Protein AF-A0A0X3BHP6-F1 (afdb_monomer_lite)

Foldseek 3Di:
DVLLVVLLVLLLVLLVVLVVLLPDDDDLVSLVVLLVSLLVSLVVLLVSLVVCVVPQDPVLSVLSNVLSVLSVVLSVVCVVPVDPVSSSVSSNVSSVSSNVSSVVSCPVVVVVVVVVVVVD

Secondary structure (DSSP, 8-state):
-HHHHHHHHHHHHHHHHHHHHHTSPPSHHHHHHHHHHHHHHHHHHHHHHHHHHHHH-HHHHHHHHHHHHHHHHHHHHHHHH--HHHHHHHHHHHHHHHHHHHHHHHHHHHHHHHHHHTT-

Structure (mmCIF, N/CA/C/O backbone):
data_AF-A0A0X3BHP6-F1
#
_entry.id   AF-A0A0X3BHP6-F1
#
loop_
_atom_site.group_PDB
_atom_site.id
_atom_site.type_symbol
_atom_site.label_atom_id
_atom_site.label_alt_id
_atom_site.label_comp_id
_atom_site.label_asym_id
_atom_site.label_entity_id
_atom_site.label_seq_id
_atom_site.pdbx_PDB_ins_code
_atom_site.Cartn_x
_atom_site.Cartn_y
_atom_site.Cartn_z
_atom_site.occupancy
_atom_site.B_iso_or_equiv
_atom_site.auth_seq_id
_atom_site.auth_comp_id
_atom_site.auth_asym_id
_atom_site.auth_atom_id
_atom_site.pdbx_PDB_model_num
ATOM 1 N N . MET A 1 1 ? -13.759 -5.626 15.710 1.00 59.84 1 MET A N 1
ATOM 2 C CA . MET A 1 1 ? -12.894 -6.829 15.625 1.00 59.84 1 MET A CA 1
ATOM 3 C C . MET A 1 1 ? -12.635 -7.229 14.171 1.00 59.84 1 MET A C 1
ATOM 5 O O . MET A 1 1 ? -11.481 -7.413 13.815 1.00 59.84 1 MET A O 1
ATOM 9 N N . MET A 1 2 ? -13.668 -7.265 13.314 1.00 82.44 2 MET A N 1
ATOM 10 C CA . MET A 1 2 ? -13.520 -7.598 11.886 1.00 82.44 2 MET A CA 1
ATOM 11 C C . MET A 1 2 ? -12.761 -6.545 11.059 1.00 82.44 2 MET A C 1
ATOM 13 O O . MET A 1 2 ? -11.850 -6.928 10.337 1.00 82.44 2 MET A O 1
ATOM 17 N N . ALA A 1 3 ? -13.050 -5.245 11.217 1.00 86.81 3 ALA A N 1
ATOM 18 C CA . ALA A 1 3 ? -12.420 -4.174 10.423 1.00 86.81 3 ALA A CA 1
ATOM 19 C C . ALA A 1 3 ? -10.881 -4.155 10.522 1.00 86.81 3 ALA A C 1
ATOM 21 O O . ALA A 1 3 ? -10.192 -4.284 9.515 1.00 86.81 3 ALA A O 1
ATOM 22 N N . ARG A 1 4 ? -10.321 -4.135 11.743 1.00 89.50 4 ARG A N 1
ATOM 23 C CA . ARG A 1 4 ? -8.861 -4.250 11.949 1.00 89.50 4 ARG A CA 1
ATOM 24 C C . ARG A 1 4 ? -8.282 -5.551 11.388 1.00 89.50 4 ARG A C 1
ATOM 26 O O . ARG A 1 4 ? -7.157 -5.560 10.908 1.00 89.50 4 ARG A O 1
ATOM 33 N N . GLY A 1 5 ? -9.040 -6.648 11.439 1.00 92.19 5 GLY A N 1
ATOM 34 C CA . GLY A 1 5 ? -8.636 -7.920 10.841 1.00 92.19 5 GLY A CA 1
ATOM 35 C C . GLY A 1 5 ? -8.574 -7.870 9.311 1.00 92.19 5 GLY A C 1
ATOM 36 O O . GLY A 1 5 ? -7.669 -8.463 8.729 1.00 92.19 5 GLY A O 1
ATOM 37 N N . ILE A 1 6 ? -9.501 -7.152 8.670 1.00 93.31 6 ILE A N 1
ATOM 38 C CA . ILE A 1 6 ? -9.513 -6.914 7.219 1.00 93.31 6 ILE A CA 1
ATOM 39 C C . ILE A 1 6 ? -8.311 -6.052 6.826 1.00 93.31 6 ILE A C 1
ATOM 41 O O . ILE A 1 6 ? -7.501 -6.509 6.024 1.00 93.31 6 ILE A O 1
ATOM 45 N N . ILE A 1 7 ? -8.130 -4.894 7.472 1.00 94.56 7 ILE A N 1
ATOM 46 C CA . ILE A 1 7 ? -6.987 -3.995 7.232 1.00 94.56 7 ILE A CA 1
ATOM 47 C C . ILE A 1 7 ? -5.668 -4.751 7.407 1.00 94.56 7 ILE A C 1
ATOM 49 O O . ILE A 1 7 ? -4.823 -4.749 6.517 1.00 94.56 7 ILE A O 1
ATOM 53 N N . ARG A 1 8 ? -5.512 -5.494 8.511 1.00 95.44 8 ARG A N 1
ATOM 54 C CA . ARG A 1 8 ? -4.321 -6.319 8.746 1.00 95.44 8 ARG A CA 1
ATOM 55 C C . ARG A 1 8 ? -4.057 -7.295 7.599 1.00 95.44 8 ARG A C 1
ATOM 57 O O . ARG A 1 8 ? -2.912 -7.441 7.186 1.00 95.44 8 ARG A O 1
ATOM 64 N N . ARG A 1 9 ? -5.083 -8.005 7.115 1.00 96.25 9 ARG A N 1
ATOM 65 C CA . ARG A 1 9 ? -4.918 -8.955 6.004 1.00 96.25 9 ARG A CA 1
ATOM 66 C C . ARG A 1 9 ? -4.479 -8.250 4.727 1.00 96.25 9 ARG A C 1
ATOM 68 O O . ARG A 1 9 ? -3.576 -8.759 4.079 1.00 96.25 9 ARG A O 1
ATOM 75 N N . MET A 1 10 ? -5.054 -7.090 4.417 1.00 97.31 10 MET A N 1
ATOM 76 C CA . MET A 1 10 ? -4.674 -6.299 3.243 1.00 97.31 10 MET A CA 1
ATOM 77 C C . MET A 1 10 ? -3.215 -5.845 3.313 1.00 97.31 10 MET A C 1
ATOM 79 O O . MET A 1 10 ? -2.479 -6.042 2.355 1.00 97.31 10 MET A O 1
ATOM 83 N N . LEU A 1 11 ? -2.768 -5.336 4.465 1.00 97.75 11 LEU A N 1
ATOM 84 C CA . LEU A 1 11 ? -1.377 -4.918 4.676 1.00 97.75 11 LEU A CA 1
ATOM 85 C C . LEU A 1 11 ? -0.383 -6.081 4.532 1.00 97.75 11 LEU A C 1
ATOM 87 O O . LEU A 1 11 ? 0.647 -5.953 3.874 1.00 97.75 11 LEU A O 1
ATOM 91 N N . VAL A 1 12 ? -0.704 -7.242 5.114 1.00 97.75 12 VAL A N 1
ATOM 92 C CA . VAL A 1 12 ? 0.119 -8.456 4.972 1.00 97.75 12 VAL A CA 1
ATOM 93 C C . VAL A 1 12 ? 0.133 -8.945 3.525 1.00 97.75 12 VAL A C 1
ATOM 95 O O . VAL A 1 12 ? 1.164 -9.416 3.048 1.00 97.75 12 VAL A O 1
ATOM 98 N N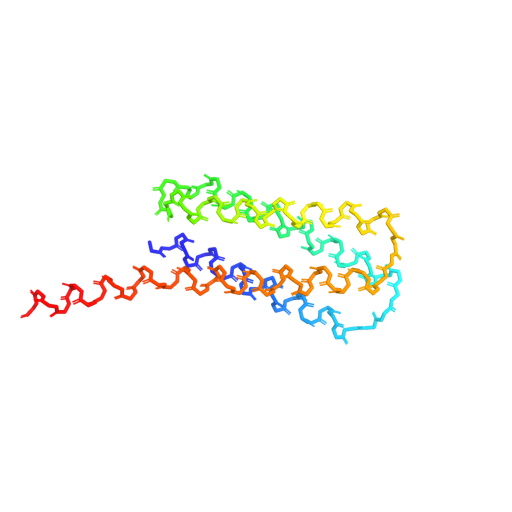 . GLN A 1 13 ? -1.002 -8.858 2.831 1.00 98.12 13 GLN A N 1
ATOM 99 C CA . GLN A 1 13 ? -1.102 -9.256 1.434 1.00 98.12 13 GLN A CA 1
ATOM 100 C C . GLN A 1 13 ? -0.259 -8.340 0.544 1.00 98.12 13 GLN A C 1
ATOM 102 O O . GLN A 1 13 ? 0.540 -8.857 -0.228 1.00 98.12 13 GLN A O 1
ATOM 107 N N . PHE A 1 14 ? -0.336 -7.021 0.739 1.00 98.19 14 PHE A N 1
ATOM 108 C CA . PHE A 1 14 ? 0.528 -6.064 0.050 1.00 98.19 14 PHE A CA 1
ATOM 109 C C . PHE A 1 14 ? 2.006 -6.401 0.240 1.00 98.19 14 PHE A C 1
ATOM 111 O O . PHE A 1 14 ? 2.720 -6.568 -0.742 1.00 98.19 14 PHE A O 1
ATOM 118 N N . HIS A 1 15 ? 2.459 -6.584 1.486 1.00 98.06 15 HIS A N 1
ATOM 119 C CA . HIS A 1 15 ? 3.855 -6.934 1.755 1.00 98.06 15 HIS A CA 1
ATOM 120 C C . HIS A 1 15 ? 4.290 -8.211 1.015 1.00 98.06 15 HIS A C 1
ATOM 122 O O . HIS A 1 15 ? 5.389 -8.275 0.463 1.00 98.06 15 HIS A O 1
ATOM 128 N N . ARG A 1 16 ? 3.442 -9.247 1.010 1.00 98.06 16 ARG A N 1
ATOM 129 C CA . ARG A 1 16 ? 3.733 -10.516 0.324 1.00 98.06 16 ARG A CA 1
ATOM 130 C C . ARG A 1 16 ? 3.808 -10.346 -1.187 1.00 98.06 16 ARG A C 1
ATOM 132 O O . ARG A 1 16 ? 4.758 -10.833 -1.788 1.00 98.06 16 ARG A O 1
ATOM 139 N N . GLU A 1 17 ? 2.830 -9.672 -1.784 1.00 98.31 17 GLU A N 1
ATOM 140 C CA . 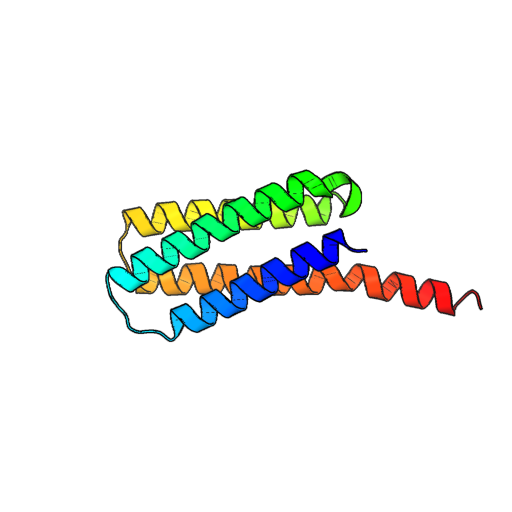GLU A 1 17 ? 2.806 -9.426 -3.228 1.00 98.31 17 GLU A CA 1
ATOM 141 C C . GLU A 1 17 ? 3.977 -8.543 -3.662 1.00 98.31 17 GLU A C 1
ATOM 143 O O . GLU A 1 17 ? 4.613 -8.835 -4.670 1.00 98.31 17 GLU A O 1
ATOM 148 N N . TRP A 1 18 ? 4.333 -7.537 -2.857 1.00 97.62 18 TRP A N 1
ATOM 149 C CA . TRP A 1 18 ? 5.521 -6.722 -3.087 1.00 97.62 18 TRP A CA 1
ATOM 150 C C . TRP A 1 18 ? 6.803 -7.559 -3.043 1.00 97.62 18 TRP A C 1
ATOM 152 O O . TRP A 1 18 ? 7.628 -7.465 -3.943 1.00 97.62 18 TRP A O 1
ATOM 162 N N . THR A 1 19 ? 6.960 -8.418 -2.030 1.00 97.12 19 THR A N 1
ATOM 163 C CA . THR A 1 19 ? 8.143 -9.287 -1.897 1.00 97.12 19 THR A CA 1
ATOM 164 C C . THR A 1 19 ? 8.268 -10.241 -3.087 1.00 97.12 19 THR A C 1
ATOM 166 O O . THR A 1 19 ? 9.350 -10.379 -3.650 1.00 97.12 19 THR A O 1
ATOM 169 N N . ALA A 1 20 ? 7.158 -10.849 -3.516 1.00 97.06 20 ALA A N 1
ATOM 170 C CA . ALA A 1 20 ? 7.138 -11.721 -4.688 1.00 97.06 20 ALA A CA 1
ATOM 171 C C . ALA A 1 20 ? 7.499 -10.960 -5.974 1.00 97.06 20 ALA A C 1
ATOM 173 O O . ALA A 1 20 ? 8.276 -11.454 -6.788 1.00 97.06 20 ALA A O 1
ATOM 174 N N . LEU A 1 21 ? 6.978 -9.740 -6.145 1.00 95.88 21 LEU A N 1
ATOM 175 C CA . LEU A 1 21 ? 7.326 -8.889 -7.278 1.00 95.88 21 LEU A CA 1
ATOM 176 C C . LEU A 1 21 ? 8.809 -8.501 -7.249 1.00 95.88 21 LEU A C 1
ATOM 178 O O . LEU A 1 21 ? 9.492 -8.619 -8.261 1.00 95.88 21 LEU A O 1
ATOM 182 N N . ARG A 1 22 ? 9.333 -8.088 -6.095 1.00 92.81 22 ARG A N 1
ATOM 183 C CA . ARG A 1 22 ? 10.739 -7.704 -5.896 1.00 92.81 22 ARG A CA 1
ATOM 184 C C . ARG A 1 22 ? 11.727 -8.794 -6.324 1.00 92.81 22 ARG A C 1
ATOM 186 O O . ARG A 1 22 ? 12.809 -8.474 -6.807 1.00 92.81 22 ARG A O 1
ATOM 193 N N . GLU A 1 23 ? 11.370 -10.059 -6.125 1.00 93.50 23 GLU A N 1
ATOM 194 C CA . GLU A 1 23 ? 12.192 -11.224 -6.482 1.00 93.50 23 GLU A CA 1
ATOM 195 C C . GLU A 1 23 ? 12.055 -11.648 -7.956 1.00 93.50 23 GLU A C 1
ATOM 197 O O . GLU A 1 23 ? 12.816 -12.497 -8.418 1.00 93.50 23 GLU A O 1
ATOM 202 N N . SER A 1 24 ? 11.108 -11.066 -8.697 1.00 92.81 24 SER A N 1
ATOM 203 C CA . SER A 1 24 ? 10.881 -11.373 -10.113 1.00 92.81 24 SER A CA 1
ATOM 204 C C . SER A 1 24 ? 11.855 -10.651 -11.060 1.00 92.81 24 SER A C 1
ATOM 206 O O . SER A 1 24 ? 12.667 -9.818 -10.646 1.00 92.81 24 SER A O 1
ATOM 208 N N . GLU A 1 25 ? 11.796 -11.011 -12.346 1.00 87.38 25 GLU A N 1
ATOM 209 C CA . GLU A 1 25 ? 12.669 -10.461 -13.387 1.00 87.38 25 GLU A CA 1
ATOM 210 C C . GLU A 1 25 ? 12.503 -8.939 -13.547 1.00 87.38 25 GLU A C 1
ATOM 212 O O . GLU A 1 25 ? 11.392 -8.412 -13.547 1.00 87.38 25 GLU A O 1
ATOM 217 N N . SER A 1 26 ? 13.635 -8.245 -13.692 1.00 87.94 26 SER A N 1
ATOM 218 C CA . SER A 1 26 ? 13.745 -6.790 -13.864 1.00 87.94 26 SER A CA 1
ATOM 219 C C . SER A 1 26 ? 13.309 -6.311 -15.252 1.00 87.94 26 SER A C 1
ATOM 221 O O . SER A 1 26 ? 13.389 -7.059 -16.227 1.00 87.94 26 SER A O 1
ATOM 223 N N . GLY A 1 27 ? 12.952 -5.031 -15.370 1.00 88.44 27 GLY A N 1
ATOM 224 C CA . GLY A 1 27 ? 12.657 -4.371 -16.642 1.00 88.44 27 GLY A CA 1
ATOM 225 C C . GLY A 1 27 ? 11.444 -3.440 -16.600 1.00 88.44 27 GLY A C 1
ATOM 226 O O . GLY A 1 27 ? 10.798 -3.232 -15.577 1.00 88.44 27 GLY A O 1
ATOM 227 N N . GLU A 1 28 ? 11.079 -2.888 -17.755 1.00 87.69 28 GLU A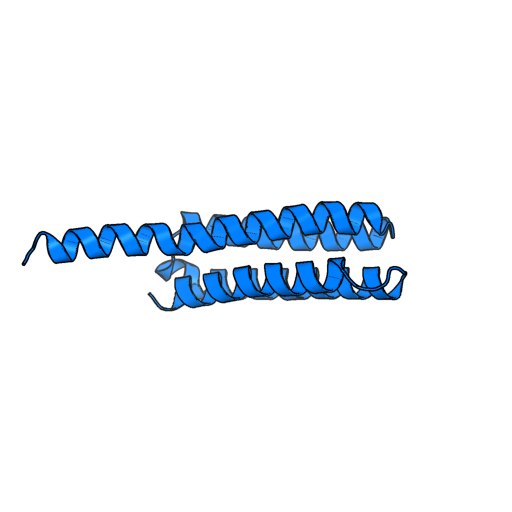 N 1
ATOM 228 C CA . GLU A 1 28 ? 9.967 -1.930 -17.876 1.00 87.69 28 GLU A CA 1
ATOM 229 C C . GLU A 1 28 ? 8.609 -2.528 -17.453 1.00 87.69 28 GLU A C 1
ATOM 231 O O . GLU A 1 28 ? 7.797 -1.877 -16.786 1.00 87.69 28 GLU A O 1
ATOM 236 N N . ALA A 1 29 ? 8.386 -3.807 -17.768 1.00 90.81 29 ALA A N 1
ATOM 237 C CA . ALA A 1 29 ? 7.207 -4.546 -17.321 1.00 90.81 29 ALA A CA 1
ATOM 238 C C . ALA A 1 29 ? 7.161 -4.689 -15.789 1.00 90.81 29 ALA A C 1
ATOM 240 O O . ALA A 1 29 ? 6.080 -4.631 -15.195 1.00 90.81 29 ALA A O 1
ATOM 241 N N . TRP A 1 30 ? 8.325 -4.820 -15.145 1.00 93.50 30 TRP A N 1
ATOM 242 C CA . TRP A 1 30 ? 8.436 -4.875 -13.690 1.00 93.50 30 TRP A CA 1
ATOM 243 C C . TRP A 1 30 ? 8.014 -3.544 -13.064 1.00 93.50 30 TRP A C 1
ATOM 245 O O . TRP A 1 30 ? 7.153 -3.532 -12.187 1.00 93.50 30 TRP A O 1
ATOM 255 N N . ILE A 1 31 ? 8.521 -2.416 -13.579 1.00 91.00 31 ILE A N 1
ATOM 256 C CA . ILE A 1 31 ? 8.167 -1.066 -13.099 1.00 91.00 31 ILE A CA 1
ATOM 257 C C . ILE A 1 31 ? 6.664 -0.812 -13.257 1.00 91.00 31 ILE A C 1
ATOM 259 O O . ILE A 1 31 ? 6.005 -0.327 -12.337 1.00 91.00 31 ILE A O 1
ATOM 263 N N . THR A 1 32 ? 6.099 -1.188 -14.406 1.00 91.56 32 THR A N 1
ATOM 264 C CA . THR A 1 32 ? 4.657 -1.062 -14.665 1.00 91.56 32 THR A CA 1
ATOM 265 C C . THR A 1 32 ? 3.838 -1.875 -13.660 1.00 91.56 32 THR A C 1
ATOM 267 O O . THR A 1 32 ? 2.852 -1.383 -13.111 1.00 91.56 32 THR A O 1
ATOM 270 N N . THR A 1 33 ? 4.275 -3.101 -13.367 1.00 94.38 33 THR A N 1
ATOM 271 C CA . THR A 1 33 ? 3.617 -3.980 -12.391 1.00 94.38 33 THR A CA 1
ATOM 272 C C . THR A 1 33 ? 3.744 -3.436 -10.966 1.00 94.38 33 THR A C 1
ATOM 274 O O . THR A 1 33 ? 2.769 -3.462 -10.215 1.00 94.38 33 THR A O 1
ATOM 277 N N . ALA A 1 34 ? 4.906 -2.889 -10.601 1.00 94.69 34 ALA A N 1
ATOM 278 C CA . ALA A 1 34 ? 5.144 -2.268 -9.301 1.00 94.69 34 ALA A CA 1
ATOM 279 C C . ALA A 1 34 ? 4.247 -1.047 -9.086 1.00 94.69 34 ALA A C 1
ATOM 281 O O . ALA A 1 34 ? 3.590 -0.939 -8.050 1.00 94.69 34 ALA A O 1
ATOM 282 N N . ASN A 1 35 ? 4.141 -0.181 -10.094 1.00 93.50 35 ASN A N 1
ATOM 283 C CA . ASN A 1 35 ? 3.249 0.973 -10.060 1.00 93.50 35 ASN A CA 1
ATOM 284 C C . ASN A 1 35 ? 1.782 0.553 -9.926 1.00 93.50 35 ASN A C 1
ATOM 286 O O . ASN A 1 35 ? 1.080 1.074 -9.065 1.00 93.50 35 ASN A O 1
ATOM 290 N N . ALA A 1 36 ? 1.324 -0.426 -10.711 1.00 94.81 36 ALA A N 1
ATOM 291 C CA . ALA A 1 36 ? -0.050 -0.922 -10.620 1.00 94.81 36 ALA A CA 1
ATOM 292 C C . ALA A 1 36 ? -0.364 -1.545 -9.247 1.00 94.81 36 ALA A C 1
ATOM 294 O O . ALA A 1 36 ? -1.474 -1.402 -8.731 1.00 94.81 36 ALA A O 1
ATOM 295 N N . LEU A 1 37 ? 0.609 -2.229 -8.638 1.00 97.06 37 LEU A N 1
ATOM 296 C CA . LEU A 1 37 ? 0.470 -2.809 -7.306 1.00 97.06 37 LEU A CA 1
ATOM 297 C C . LEU A 1 37 ? 0.301 -1.721 -6.234 1.00 97.06 37 LEU A C 1
ATOM 299 O O . LEU A 1 37 ? -0.618 -1.812 -5.416 1.00 97.06 37 LEU A O 1
ATOM 303 N N . LEU A 1 38 ? 1.168 -0.704 -6.250 1.00 96.69 38 LEU A N 1
ATOM 304 C CA . LEU A 1 38 ? 1.119 0.428 -5.321 1.00 96.69 38 LEU A CA 1
ATOM 305 C C . LEU A 1 38 ? -0.167 1.242 -5.490 1.00 96.69 38 LEU A C 1
ATOM 307 O O . LEU A 1 38 ? -0.838 1.531 -4.498 1.00 96.69 38 LEU A O 1
ATOM 311 N N . ASP A 1 39 ? -0.550 1.539 -6.732 1.00 96.25 39 ASP A N 1
ATOM 312 C CA . ASP A 1 39 ? -1.783 2.254 -7.059 1.00 96.25 39 ASP A CA 1
ATOM 313 C C . ASP A 1 39 ? -3.009 1.525 -6.498 1.00 96.25 39 ASP A C 1
ATOM 315 O O . ASP A 1 39 ? -3.778 2.092 -5.716 1.00 96.25 39 ASP A O 1
ATOM 319 N N . ARG A 1 40 ? -3.140 0.227 -6.789 1.00 97.44 40 ARG A N 1
ATOM 320 C CA . ARG A 1 40 ? -4.263 -0.584 -6.311 1.00 97.44 40 ARG A CA 1
ATOM 321 C C . ARG A 1 40 ? -4.349 -0.605 -4.787 1.00 97.44 40 ARG A C 1
ATOM 323 O O . ARG A 1 40 ? -5.431 -0.408 -4.235 1.00 97.44 40 ARG A O 1
ATOM 330 N N . TYR A 1 41 ? -3.237 -0.862 -4.099 1.00 98.19 41 TYR A N 1
ATOM 331 C CA . TYR A 1 41 ? -3.249 -0.931 -2.637 1.00 98.19 41 TYR A CA 1
ATOM 332 C C . TYR A 1 41 ? -3.483 0.425 -1.982 1.00 98.19 41 TYR A C 1
ATOM 334 O O . TYR A 1 41 ? -4.139 0.476 -0.943 1.00 98.19 41 TYR A O 1
ATOM 342 N N . SER A 1 42 ? -3.023 1.515 -2.593 1.00 97.44 42 SER A N 1
ATOM 343 C CA . SER A 1 42 ? -3.266 2.851 -2.065 1.00 97.44 42 SER A CA 1
ATOM 344 C C . SER A 1 42 ? -4.756 3.204 -2.023 1.00 97.44 42 SER A C 1
ATOM 346 O O . SER A 1 42 ? -5.243 3.649 -0.981 1.00 97.44 42 SER A O 1
ATOM 348 N N . HIS A 1 43 ? -5.495 2.905 -3.095 1.00 97.56 43 HIS A N 1
ATOM 349 C CA . HIS A 1 43 ? -6.941 3.105 -3.171 1.00 97.56 43 HIS A CA 1
ATOM 350 C C . HIS A 1 43 ? -7.675 2.170 -2.215 1.00 97.56 43 HIS A C 1
ATOM 352 O O . HIS A 1 43 ? -8.451 2.618 -1.380 1.00 97.56 43 HIS A O 1
ATOM 358 N N . GLN A 1 44 ? -7.354 0.874 -2.249 1.00 97.69 44 GLN A N 1
ATOM 359 C CA . GLN A 1 44 ? -8.011 -0.102 -1.383 1.00 97.69 44 GLN A CA 1
ATOM 360 C C . GLN A 1 44 ? -7.830 0.217 0.108 1.00 97.69 44 GLN A C 1
ATOM 362 O O . GLN A 1 44 ? -8.766 0.041 0.888 1.00 97.69 44 GLN A O 1
ATOM 367 N N . LEU A 1 45 ? -6.639 0.670 0.519 1.00 97.00 45 LEU A N 1
ATOM 368 C CA . LEU A 1 45 ? -6.371 1.070 1.902 1.00 97.00 45 LEU A CA 1
ATOM 369 C C . LEU A 1 45 ? -7.099 2.361 2.283 1.00 97.00 45 LEU A C 1
ATOM 371 O O . LEU A 1 45 ? -7.576 2.460 3.413 1.00 97.00 45 LEU A O 1
ATOM 375 N N . TYR A 1 46 ? -7.196 3.323 1.365 1.00 96.44 46 TYR A N 1
ATOM 376 C CA . TYR A 1 46 ? -7.960 4.549 1.581 1.00 96.44 46 TYR A CA 1
ATOM 377 C C . TYR A 1 46 ? -9.460 4.262 1.738 1.00 96.44 46 TYR A C 1
ATOM 379 O O . TYR A 1 46 ? -10.080 4.689 2.711 1.00 96.44 46 TYR A O 1
ATOM 387 N N . ASP A 1 47 ? -10.027 3.464 0.839 1.00 96.69 47 ASP A N 1
ATOM 388 C CA . ASP A 1 47 ? -11.454 3.149 0.845 1.00 96.69 47 ASP A CA 1
ATOM 389 C C . ASP A 1 47 ? -11.842 2.399 2.124 1.00 96.69 47 ASP A C 1
ATOM 391 O O . ASP A 1 47 ? -12.744 2.815 2.854 1.00 96.69 47 ASP A O 1
ATOM 395 N N . ILE A 1 48 ? -11.097 1.341 2.478 1.00 95.00 48 ILE A N 1
ATOM 396 C CA . ILE A 1 48 ? -11.425 0.549 3.670 1.00 95.00 48 ILE A CA 1
ATOM 397 C C . ILE A 1 48 ? -11.289 1.360 4.959 1.00 95.00 48 ILE A C 1
ATOM 399 O O . ILE A 1 48 ? -12.022 1.116 5.923 1.00 95.00 48 ILE A O 1
ATOM 403 N N . VAL A 1 49 ? -10.340 2.298 5.024 1.00 93.88 49 VAL A N 1
ATOM 404 C CA . VAL A 1 49 ? -10.165 3.106 6.228 1.00 93.88 49 VAL A CA 1
ATOM 405 C C . VAL A 1 49 ? -11.256 4.161 6.344 1.00 93.88 49 VAL A C 1
ATOM 407 O O . VAL A 1 49 ? -11.767 4.343 7.445 1.00 93.88 49 VAL A O 1
ATOM 410 N N . CYS A 1 50 ? -11.688 4.768 5.237 1.00 93.38 50 CYS A N 1
ATOM 411 C CA . CYS A 1 50 ? -12.853 5.651 5.210 1.00 93.38 50 CYS A CA 1
ATOM 412 C C . CYS A 1 50 ? -14.130 4.920 5.650 1.00 93.38 50 CYS A C 1
ATOM 414 O O . CYS A 1 50 ? -14.850 5.415 6.515 1.00 93.38 50 CYS A O 1
ATOM 416 N N . ASP A 1 51 ? -14.358 3.701 5.155 1.00 93.88 51 ASP A N 1
ATOM 417 C CA . ASP A 1 51 ? -15.530 2.893 5.516 1.00 93.88 51 ASP A CA 1
ATOM 418 C C . ASP A 1 51 ? -15.534 2.452 6.986 1.00 93.88 51 ASP A C 1
ATOM 420 O O . ASP A 1 51 ? -16.585 2.168 7.570 1.00 93.88 51 ASP A O 1
ATOM 424 N N . THR A 1 52 ? -14.354 2.345 7.603 1.00 92.12 52 THR A N 1
ATOM 425 C CA . THR A 1 52 ? -14.202 1.741 8.933 1.00 92.12 52 THR A CA 1
ATOM 426 C C . THR A 1 52 ? -13.653 2.681 10.002 1.00 92.12 52 THR A C 1
ATOM 428 O O . THR A 1 52 ? -13.459 2.236 11.137 1.00 92.12 52 THR A O 1
ATOM 431 N N . GLU A 1 53 ? -13.462 3.969 9.698 1.00 89.56 53 GLU A N 1
ATOM 432 C CA . GLU A 1 53 ? -12.820 4.971 10.565 1.00 89.56 53 GLU A CA 1
ATOM 433 C C . GLU A 1 53 ? -13.419 4.989 11.978 1.00 89.56 53 GLU A C 1
ATOM 435 O O . GLU A 1 53 ? -12.705 4.802 12.970 1.00 89.56 53 GLU A O 1
ATOM 440 N N . ALA A 1 54 ? -14.750 5.073 12.069 1.00 87.25 54 ALA A N 1
ATOM 441 C CA . ALA A 1 54 ? -15.483 5.085 13.337 1.00 87.25 54 ALA A CA 1
ATOM 442 C C . ALA A 1 54 ? -15.276 3.811 14.187 1.00 87.25 54 ALA A C 1
ATOM 444 O O . ALA A 1 54 ? -15.475 3.825 15.401 1.00 87.25 54 ALA A O 1
ATOM 445 N N . ILE A 1 55 ? -14.877 2.695 13.567 1.00 87.94 55 ILE A N 1
ATOM 446 C CA . ILE A 1 55 ? -14.717 1.381 14.207 1.00 87.94 55 ILE A CA 1
ATOM 447 C C . ILE A 1 55 ? -13.261 1.137 14.620 1.00 87.94 55 ILE A C 1
ATOM 449 O O . ILE A 1 55 ? -12.991 0.519 15.656 1.00 87.94 55 ILE A O 1
ATOM 453 N N . VAL A 1 56 ? -12.306 1.543 13.782 1.00 85.38 56 VAL A N 1
ATOM 454 C CA . VAL A 1 56 ? -10.882 1.231 13.979 1.00 85.38 56 VAL A CA 1
ATOM 455 C C . VAL A 1 56 ? -10.179 2.235 14.890 1.00 85.38 56 VAL A C 1
ATOM 457 O O . VAL A 1 56 ? -9.173 1.864 15.509 1.00 85.38 56 VAL A O 1
ATOM 460 N N . GLY A 1 57 ? -10.771 3.418 15.068 1.00 86.25 57 GLY A N 1
ATOM 461 C CA . GLY A 1 57 ? -10.257 4.516 15.879 1.00 86.25 57 GLY A CA 1
ATOM 462 C C . GLY A 1 57 ? -9.321 5.424 15.085 1.00 86.25 57 GLY A C 1
ATOM 463 O O . GLY A 1 57 ? -8.600 4.956 14.204 1.00 86.25 57 GLY A O 1
ATOM 464 N N . GLU A 1 58 ? -9.328 6.707 15.441 1.00 88.25 58 GLU A N 1
ATOM 465 C CA . GLU A 1 58 ? -8.677 7.792 14.698 1.00 88.25 58 GLU A CA 1
ATOM 466 C C . GLU A 1 58 ? -7.181 7.555 14.456 1.00 88.25 58 GLU A C 1
ATOM 468 O O . GLU A 1 58 ? -6.746 7.637 13.313 1.00 88.25 58 GLU A O 1
ATOM 473 N N . ASP A 1 59 ? -6.411 7.152 15.476 1.00 89.69 59 ASP A N 1
ATOM 474 C CA . ASP A 1 59 ? -4.959 6.935 15.334 1.00 89.69 59 ASP A CA 1
ATOM 475 C C . ASP A 1 59 ? -4.617 5.945 14.210 1.00 89.69 59 ASP A C 1
ATOM 477 O O . ASP A 1 59 ? -3.774 6.204 13.353 1.00 89.69 59 ASP A O 1
ATOM 481 N N . LEU A 1 60 ? -5.298 4.793 14.201 1.00 89.12 60 LEU A N 1
ATOM 482 C CA . LEU A 1 60 ? -5.067 3.771 13.184 1.00 89.12 60 LEU A CA 1
ATOM 483 C C . LEU A 1 60 ? -5.601 4.242 11.831 1.00 89.12 60 LEU A C 1
ATOM 485 O O . LEU A 1 60 ? -4.992 3.951 10.809 1.00 89.12 60 LEU A O 1
ATOM 489 N N . ALA A 1 61 ? -6.714 4.977 11.816 1.00 92.31 61 ALA A N 1
ATOM 490 C CA . ALA A 1 61 ? -7.264 5.501 10.578 1.00 92.31 61 ALA A CA 1
ATOM 491 C C . ALA A 1 61 ? -6.307 6.496 9.900 1.00 92.31 61 ALA A C 1
ATOM 493 O O . ALA A 1 61 ? -6.042 6.396 8.703 1.00 92.31 61 ALA A O 1
ATOM 494 N N . VAL A 1 62 ? -5.730 7.417 10.675 1.00 94.50 62 VAL A N 1
ATOM 495 C CA . VAL A 1 62 ? -4.729 8.380 10.201 1.00 94.50 62 VAL A CA 1
ATOM 496 C C . VAL A 1 62 ? -3.508 7.664 9.638 1.00 94.50 62 VAL A C 1
ATOM 498 O O . VAL A 1 62 ? -3.075 7.982 8.538 1.00 94.50 62 VAL A O 1
ATOM 501 N N . GLU A 1 63 ? -2.990 6.658 10.333 1.00 94.56 63 GLU A N 1
ATOM 502 C CA . GLU A 1 63 ? -1.819 5.909 9.873 1.00 94.56 63 GLU A CA 1
ATOM 503 C C . GLU A 1 63 ? -2.026 5.193 8.545 1.00 94.56 63 GLU A C 1
ATOM 505 O O . GLU A 1 63 ? -1.169 5.264 7.667 1.00 94.56 63 GLU A O 1
ATOM 510 N N . ILE A 1 64 ? -3.170 4.528 8.375 1.00 95.56 64 ILE A N 1
ATOM 511 C CA . ILE A 1 64 ? -3.475 3.839 7.119 1.00 95.56 64 ILE A CA 1
ATOM 512 C C . ILE A 1 64 ? -3.682 4.847 5.982 1.00 95.56 64 ILE A C 1
ATOM 514 O O . ILE A 1 64 ? -3.228 4.596 4.866 1.00 95.56 64 ILE A O 1
ATOM 518 N N . ARG A 1 65 ? -4.287 6.012 6.257 1.00 96.00 65 ARG A N 1
ATOM 519 C CA . ARG A 1 65 ? -4.376 7.105 5.275 1.00 96.00 65 ARG A CA 1
ATOM 520 C C . ARG A 1 65 ? -3.004 7.649 4.889 1.00 96.00 65 ARG A C 1
ATOM 522 O O . ARG A 1 65 ? -2.772 7.876 3.707 1.00 96.00 65 ARG A O 1
ATOM 529 N N . CYS A 1 66 ? -2.102 7.839 5.852 1.00 96.50 66 CYS A N 1
ATOM 530 C CA . CYS A 1 66 ? -0.735 8.277 5.575 1.00 96.50 66 CYS A CA 1
ATOM 531 C C . CYS A 1 66 ? -0.009 7.268 4.679 1.00 96.50 66 CYS A C 1
ATOM 533 O O . CYS A 1 66 ? 0.523 7.660 3.644 1.00 96.50 66 CYS 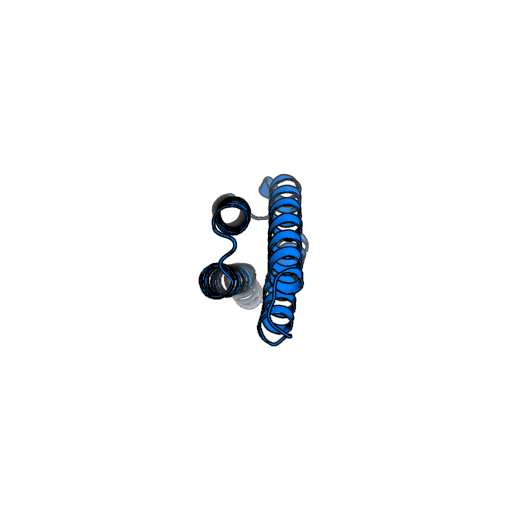A O 1
ATOM 535 N N . LEU A 1 67 ? -0.087 5.975 5.007 1.00 97.00 67 LEU A N 1
ATOM 536 C CA . LEU A 1 67 ? 0.502 4.916 4.188 1.00 97.00 67 LEU A CA 1
ATOM 537 C C . LEU A 1 67 ? -0.071 4.906 2.760 1.00 97.00 67 LEU A C 1
ATOM 539 O O . LEU A 1 67 ? 0.686 4.828 1.795 1.00 97.00 67 LEU A O 1
ATOM 543 N N . SER A 1 68 ? -1.394 5.024 2.609 1.00 97.44 68 SER A N 1
ATOM 544 C CA . SER A 1 68 ? -2.038 5.140 1.293 1.00 97.44 68 SER A CA 1
ATOM 545 C C . SER A 1 68 ? -1.523 6.358 0.511 1.00 97.44 68 SER A C 1
ATOM 547 O O . SER A 1 68 ? -1.135 6.232 -0.652 1.00 97.44 68 SER A O 1
ATOM 549 N N . ALA A 1 69 ? -1.433 7.524 1.153 1.00 97.00 69 ALA A N 1
ATOM 550 C CA . ALA A 1 69 ? -0.908 8.726 0.517 1.00 97.00 69 ALA A CA 1
ATOM 551 C C . ALA A 1 69 ? 0.556 8.560 0.078 1.00 97.00 69 ALA A C 1
ATOM 553 O O . ALA A 1 69 ? 0.926 9.019 -1.004 1.00 97.00 69 ALA A O 1
ATOM 554 N N . ASP A 1 70 ? 1.390 7.894 0.875 1.00 96.94 70 ASP A N 1
ATOM 555 C CA . ASP A 1 70 ? 2.793 7.660 0.532 1.00 96.94 70 ASP A CA 1
ATOM 556 C C . ASP A 1 70 ? 2.960 6.625 -0.593 1.00 96.94 70 ASP A C 1
AT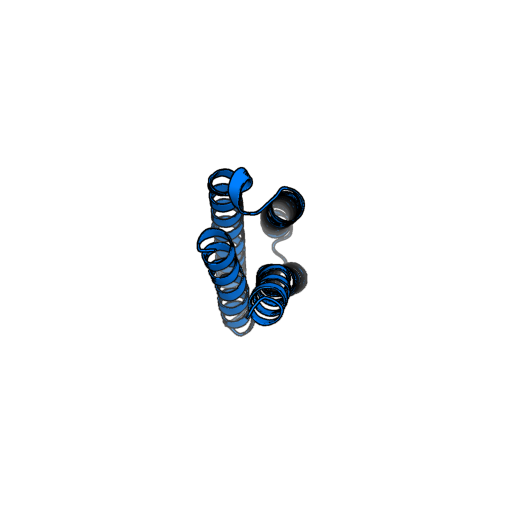OM 558 O O . ASP A 1 70 ? 3.845 6.786 -1.439 1.00 96.94 70 ASP A O 1
ATOM 562 N N . MET A 1 71 ? 2.056 5.645 -0.705 1.00 97.06 71 MET A N 1
ATOM 563 C CA . MET A 1 71 ? 1.970 4.762 -1.877 1.00 97.06 71 MET A CA 1
ATOM 564 C C . MET A 1 71 ? 1.621 5.535 -3.159 1.00 97.06 71 MET A C 1
ATOM 566 O O . MET A 1 71 ? 2.281 5.340 -4.182 1.00 97.06 71 MET A O 1
ATOM 570 N N . ILE A 1 72 ? 0.646 6.454 -3.116 1.00 94.75 72 ILE A N 1
ATOM 571 C CA . ILE A 1 72 ? 0.278 7.298 -4.274 1.00 94.75 72 ILE A CA 1
ATOM 572 C C . ILE A 1 72 ? 1.448 8.195 -4.676 1.00 94.75 72 ILE A C 1
ATOM 574 O O . ILE A 1 72 ? 1.825 8.248 -5.848 1.00 94.75 72 ILE A O 1
ATOM 578 N N . LYS A 1 73 ? 2.062 8.886 -3.706 1.00 93.31 73 LYS A N 1
ATOM 579 C CA . LYS A 1 73 ? 3.241 9.727 -3.962 1.00 93.31 73 LYS A CA 1
ATOM 580 C C . LYS A 1 73 ? 4.360 8.919 -4.603 1.00 93.31 73 LYS A C 1
ATOM 582 O O . LYS A 1 73 ? 4.980 9.391 -5.551 1.00 93.31 73 LYS A O 1
ATOM 587 N N . THR A 1 74 ? 4.604 7.714 -4.096 1.00 91.81 74 THR A N 1
ATOM 588 C CA . THR A 1 74 ? 5.626 6.822 -4.638 1.00 91.81 74 THR A CA 1
ATOM 589 C C . THR A 1 74 ? 5.289 6.440 -6.072 1.00 91.81 74 THR A C 1
ATOM 591 O O . THR A 1 74 ? 6.114 6.675 -6.942 1.00 91.81 74 THR A O 1
ATOM 594 N N . THR A 1 75 ? 4.063 6.003 -6.359 1.00 88.62 75 THR A N 1
ATOM 595 C CA . THR A 1 75 ? 3.610 5.696 -7.729 1.00 88.62 75 THR A CA 1
ATOM 596 C C . THR A 1 75 ? 3.862 6.865 -8.690 1.00 88.62 75 THR A C 1
ATOM 598 O O . THR A 1 75 ? 4.458 6.681 -9.750 1.00 88.62 75 THR A O 1
ATOM 601 N N . ASN A 1 76 ? 3.510 8.093 -8.293 1.00 86.94 76 ASN A N 1
ATOM 602 C CA . ASN A 1 76 ? 3.736 9.288 -9.113 1.00 86.94 76 ASN A CA 1
ATOM 603 C C . ASN A 1 76 ? 5.226 9.548 -9.376 1.00 86.94 76 ASN A C 1
ATOM 605 O O . ASN A 1 76 ? 5.616 9.841 -10.503 1.00 86.94 76 ASN A O 1
ATOM 609 N N . ILE A 1 77 ? 6.068 9.416 -8.348 1.00 84.06 77 ILE A N 1
ATOM 610 C CA . ILE A 1 77 ? 7.519 9.598 -8.477 1.00 84.06 77 ILE A CA 1
ATOM 611 C C . ILE A 1 77 ? 8.119 8.524 -9.388 1.00 84.06 77 ILE A C 1
ATOM 613 O O . ILE A 1 77 ? 8.942 8.831 -10.245 1.00 84.06 77 ILE A O 1
ATOM 617 N N . LEU A 1 78 ? 7.696 7.272 -9.241 1.00 81.31 78 LEU A N 1
ATOM 618 C CA . LEU A 1 78 ? 8.229 6.154 -10.010 1.00 81.31 78 LEU A CA 1
ATOM 619 C C . LEU A 1 78 ? 7.843 6.212 -11.484 1.00 81.31 78 LEU A C 1
ATOM 621 O O . LEU A 1 78 ? 8.686 5.925 -12.332 1.00 81.31 78 LEU A O 1
ATOM 625 N N . ILE A 1 79 ? 6.624 6.655 -11.798 1.00 79.62 79 ILE A N 1
ATOM 626 C CA . ILE A 1 79 ? 6.211 6.961 -13.175 1.00 79.62 79 ILE A CA 1
ATOM 627 C C . ILE A 1 79 ? 7.100 8.056 -13.781 1.00 79.62 79 ILE A C 1
ATOM 629 O O . ILE A 1 79 ? 7.467 7.971 -14.949 1.00 79.62 79 ILE A O 1
ATOM 633 N N . MET A 1 80 ? 7.463 9.078 -13.000 1.00 84.31 80 MET A N 1
ATOM 634 C CA . MET A 1 80 ? 8.286 10.190 -13.485 1.00 84.31 80 MET A CA 1
ATOM 635 C C . MET A 1 80 ? 9.765 9.828 -13.662 1.00 84.31 80 MET A C 1
ATOM 637 O O . MET A 1 80 ? 10.397 10.322 -14.593 1.00 84.31 80 MET A O 1
ATOM 641 N N . ILE A 1 81 ? 10.332 9.017 -12.765 1.00 83.31 81 ILE A N 1
ATOM 642 C CA . ILE A 1 81 ? 11.760 8.666 -12.792 1.00 83.31 81 ILE A CA 1
ATOM 643 C C . ILE A 1 81 ? 12.021 7.489 -13.743 1.00 83.31 81 ILE A C 1
ATOM 645 O O . ILE A 1 81 ? 13.034 7.485 -14.438 1.00 83.31 81 ILE A O 1
ATOM 649 N N . GLY A 1 82 ? 11.153 6.471 -13.754 1.00 79.62 82 GLY A N 1
ATOM 650 C CA . GLY A 1 82 ? 11.374 5.241 -14.522 1.00 79.62 82 GLY A CA 1
ATOM 651 C C . GLY A 1 82 ? 12.595 4.426 -14.067 1.00 79.62 82 GLY A C 1
ATOM 652 O O . GLY A 1 82 ? 13.090 3.594 -14.823 1.00 79.62 82 GLY A O 1
ATOM 653 N N . CYS A 1 83 ? 13.105 4.663 -12.852 1.00 85.62 83 CYS A N 1
ATOM 654 C CA . CYS A 1 83 ? 14.247 3.940 -12.292 1.00 85.62 83 CYS A CA 1
ATOM 655 C C . CYS A 1 83 ? 13.772 2.757 -11.448 1.00 85.62 83 CYS A C 1
ATOM 657 O O . CYS A 1 83 ? 13.067 2.924 -10.450 1.00 85.62 83 CYS A O 1
ATOM 659 N N . GLU A 1 84 ? 14.200 1.560 -11.834 1.00 87.75 84 GLU A N 1
ATOM 660 C CA . GLU A 1 84 ? 13.848 0.326 -11.140 1.00 87.75 84 GLU A CA 1
ATOM 661 C C . GLU A 1 84 ? 14.436 0.244 -9.725 1.00 87.75 84 GLU A C 1
ATOM 663 O O . GLU A 1 84 ? 13.750 -0.181 -8.800 1.00 87.75 84 GLU A O 1
ATOM 668 N N . GLU A 1 85 ? 15.689 0.655 -9.532 1.00 90.25 85 GLU A N 1
ATOM 669 C CA . GLU A 1 85 ? 16.355 0.575 -8.227 1.00 90.25 85 GLU A CA 1
ATOM 670 C C . GLU A 1 85 ? 15.655 1.462 -7.188 1.00 90.25 85 GLU A C 1
ATOM 672 O O . GLU A 1 85 ? 15.285 0.990 -6.113 1.00 90.25 85 GLU A O 1
ATOM 677 N N . GLU A 1 86 ? 15.352 2.706 -7.565 1.00 89.75 86 GLU A N 1
ATOM 678 C CA . GLU A 1 86 ? 14.581 3.643 -6.740 1.00 89.75 86 GLU A CA 1
ATOM 679 C C . GLU A 1 86 ? 13.170 3.094 -6.443 1.00 89.75 86 GLU A C 1
ATOM 681 O O . GLU A 1 86 ? 12.659 3.220 -5.328 1.00 89.75 86 GLU A O 1
ATOM 686 N N . CYS A 1 87 ? 12.540 2.437 -7.426 1.00 89.50 87 CYS A N 1
ATOM 687 C CA . CYS A 1 87 ? 11.255 1.753 -7.257 1.00 89.50 87 CYS A CA 1
ATOM 688 C C . CYS A 1 87 ? 11.325 0.637 -6.219 1.00 89.50 87 CYS A C 1
ATOM 690 O O . CYS A 1 87 ? 10.455 0.547 -5.347 1.00 89.50 87 CYS A O 1
ATOM 692 N N . ARG A 1 88 ? 12.369 -0.191 -6.284 1.00 92.56 88 ARG A N 1
ATOM 693 C CA . ARG A 1 88 ? 12.599 -1.270 -5.322 1.00 92.56 88 ARG A CA 1
ATOM 694 C C . ARG A 1 88 ? 12.794 -0.717 -3.916 1.00 92.56 88 ARG A C 1
ATOM 696 O O . ARG A 1 88 ? 12.120 -1.172 -2.998 1.00 92.56 88 ARG A O 1
ATOM 703 N N . GLU A 1 89 ? 13.657 0.280 -3.742 1.00 94.31 89 GLU A N 1
ATOM 704 C CA . GLU A 1 89 ? 13.963 0.836 -2.420 1.00 94.31 89 GLU A CA 1
ATOM 705 C C . GLU A 1 89 ? 12.739 1.489 -1.759 1.00 94.31 89 GLU A C 1
ATOM 707 O O . GLU A 1 89 ? 12.425 1.227 -0.588 1.00 94.31 89 GLU A O 1
ATOM 712 N N . ARG A 1 90 ? 12.002 2.309 -2.516 1.00 93.94 90 ARG A N 1
ATOM 713 C CA . ARG A 1 90 ? 10.806 2.981 -1.995 1.00 93.94 90 ARG A CA 1
ATOM 714 C C . ARG A 1 90 ? 9.698 1.996 -1.666 1.00 93.94 90 ARG A C 1
ATOM 716 O O . ARG A 1 90 ? 9.108 2.083 -0.589 1.00 93.94 90 ARG A O 1
ATOM 723 N N . GLY A 1 91 ? 9.425 1.040 -2.548 1.00 93.94 91 GLY A N 1
ATOM 724 C CA . GLY A 1 91 ? 8.401 0.045 -2.261 1.00 93.94 91 GLY A CA 1
ATOM 725 C C . GLY A 1 91 ? 8.801 -0.927 -1.145 1.00 93.94 91 GLY A C 1
ATOM 726 O O . GLY A 1 91 ? 7.944 -1.286 -0.342 1.00 93.94 91 GLY A O 1
ATOM 727 N N . ASP A 1 92 ? 10.090 -1.256 -0.982 1.00 96.56 92 ASP A N 1
ATOM 728 C CA . ASP A 1 92 ? 10.587 -2.019 0.178 1.00 96.56 92 ASP A CA 1
ATOM 729 C C . ASP A 1 92 ? 10.327 -1.271 1.493 1.00 96.56 92 ASP A C 1
ATOM 731 O O . ASP A 1 92 ? 9.983 -1.881 2.511 1.00 96.56 92 ASP A O 1
ATOM 735 N N . THR A 1 93 ? 10.469 0.055 1.481 1.00 97.12 93 THR A N 1
ATOM 736 C CA . THR A 1 93 ? 10.146 0.906 2.633 1.00 97.12 93 THR A CA 1
ATOM 737 C C . THR A 1 93 ? 8.652 0.842 2.954 1.00 97.12 93 THR A C 1
ATOM 739 O O . THR A 1 93 ? 8.289 0.522 4.088 1.00 97.12 93 THR A O 1
ATOM 742 N N . LEU A 1 94 ? 7.789 1.016 1.949 1.00 97.44 94 LEU A N 1
ATOM 743 C CA . LEU A 1 94 ? 6.333 0.919 2.107 1.00 97.44 94 LEU A CA 1
ATOM 744 C C . LEU A 1 94 ? 5.886 -0.469 2.588 1.00 97.44 94 LEU A C 1
ATOM 746 O O . LEU A 1 94 ? 5.010 -0.584 3.445 1.00 97.44 94 LEU A O 1
ATOM 750 N N . ALA A 1 95 ? 6.491 -1.545 2.078 1.00 96.81 95 ALA A N 1
ATOM 751 C CA . ALA A 1 95 ? 6.180 -2.911 2.492 1.00 96.81 95 ALA A CA 1
ATOM 752 C C . ALA A 1 95 ? 6.520 -3.147 3.974 1.00 96.81 95 ALA A C 1
ATOM 754 O O . ALA A 1 95 ? 5.726 -3.745 4.709 1.00 96.81 95 ALA A O 1
ATOM 755 N N . LYS A 1 96 ? 7.666 -2.636 4.445 1.00 97.62 96 LYS A N 1
ATOM 756 C CA . LYS A 1 96 ? 8.048 -2.691 5.867 1.00 97.62 96 LYS A CA 1
ATOM 757 C C . LYS A 1 96 ? 7.085 -1.892 6.743 1.00 97.62 96 LYS A C 1
ATOM 759 O O . LYS A 1 96 ? 6.702 -2.364 7.814 1.00 97.62 96 LYS A O 1
ATOM 764 N N . GLU A 1 97 ? 6.675 -0.7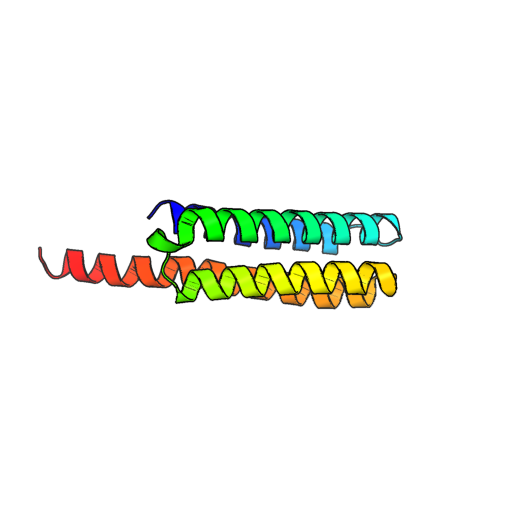05 6.305 1.00 96.94 97 GLU A N 1
ATOM 765 C CA . GLU A 1 97 ? 5.684 0.106 7.021 1.00 96.94 97 GLU A CA 1
ATOM 766 C C . GLU A 1 97 ? 4.326 -0.592 7.097 1.00 96.94 97 GLU A C 1
ATOM 768 O O . GLU A 1 97 ? 3.734 -0.672 8.176 1.00 96.94 97 GLU A O 1
ATOM 773 N N . ALA A 1 98 ? 3.872 -1.204 6.002 1.00 96.06 98 ALA A N 1
ATOM 774 C CA . ALA A 1 98 ? 2.640 -1.981 5.988 1.00 96.06 98 ALA A CA 1
ATOM 775 C C . ALA A 1 98 ? 2.657 -3.120 7.022 1.00 96.06 98 ALA A C 1
ATOM 777 O O . ALA A 1 98 ? 1.679 -3.297 7.754 1.00 96.06 98 ALA A O 1
ATOM 778 N N . LEU A 1 99 ? 3.771 -3.853 7.156 1.00 95.50 99 LEU A N 1
ATOM 779 C CA . LEU A 1 99 ? 3.917 -4.863 8.212 1.00 95.50 99 LEU A CA 1
ATOM 780 C C . LEU A 1 99 ? 3.851 -4.262 9.619 1.00 95.50 99 LEU A C 1
ATOM 782 O O . LEU A 1 99 ? 3.131 -4.794 10.466 1.00 95.50 99 LEU A O 1
ATOM 786 N N . ARG A 1 100 ? 4.528 -3.134 9.864 1.00 94.25 100 ARG A N 1
ATOM 787 C CA . ARG A 1 100 ? 4.462 -2.442 11.163 1.00 94.25 100 ARG A CA 1
ATOM 788 C C . ARG A 1 100 ? 3.022 -2.058 11.515 1.00 94.25 100 ARG A C 1
ATOM 790 O O . ARG A 1 100 ? 2.569 -2.303 12.634 1.00 94.25 100 ARG A O 1
ATOM 797 N N . HIS A 1 101 ? 2.253 -1.519 10.569 1.00 92.81 101 HIS A N 1
ATOM 798 C CA . HIS A 1 101 ? 0.836 -1.210 10.803 1.00 92.81 101 HIS A CA 1
ATOM 799 C C . HIS A 1 101 ? -0.021 -2.477 10.990 1.00 92.81 101 HIS A C 1
ATOM 801 O O . HIS A 1 101 ? -0.956 -2.488 11.800 1.00 92.81 101 HIS A O 1
ATOM 807 N N . ALA A 1 102 ? 0.315 -3.580 10.314 1.00 92.75 102 ALA A N 1
ATOM 808 C CA . ALA A 1 102 ? -0.358 -4.866 10.485 1.00 92.75 102 ALA A CA 1
ATOM 809 C C . ALA A 1 102 ? -0.161 -5.446 11.899 1.00 92.75 102 ALA A C 1
ATOM 811 O O . ALA A 1 102 ? -1.098 -6.009 12.473 1.00 92.75 102 ALA A O 1
ATOM 812 N N . GLU A 1 103 ? 1.026 -5.284 12.483 1.00 90.31 103 GLU A N 1
ATOM 813 C CA . GLU A 1 103 ? 1.316 -5.656 13.873 1.00 90.31 103 GLU A CA 1
ATOM 814 C C . GLU A 1 103 ? 0.530 -4.788 14.858 1.00 90.31 103 GLU A C 1
ATOM 816 O O . GLU A 1 103 ? -0.094 -5.298 15.790 1.00 90.31 103 GLU A O 1
ATOM 821 N N . ARG A 1 104 ? 0.447 -3.478 14.609 1.00 86.25 104 ARG A N 1
ATOM 822 C CA . ARG A 1 104 ? -0.339 -2.555 15.445 1.00 86.25 104 ARG A CA 1
ATOM 823 C C . ARG A 1 104 ? -1.832 -2.867 15.454 1.00 86.25 104 ARG A C 1
ATOM 825 O O . ARG A 1 104 ? -2.495 -2.664 16.474 1.00 86.25 104 ARG A O 1
ATOM 832 N N . CYS A 1 105 ? -2.360 -3.448 14.376 1.00 86.38 105 CYS A N 1
ATOM 833 C CA . CYS A 1 105 ? -3.729 -3.965 14.358 1.00 86.38 105 CYS A CA 1
ATOM 834 C C . CYS A 1 105 ? -3.969 -5.071 15.411 1.00 86.38 105 CYS A C 1
ATOM 836 O O . CYS A 1 105 ? -5.117 -5.266 15.821 1.00 86.38 105 CYS A O 1
ATOM 838 N N . LEU A 1 106 ? -2.918 -5.769 15.870 1.00 80.44 106 LEU A N 1
ATOM 839 C CA . LEU A 1 106 ? -2.978 -6.822 16.893 1.00 80.44 106 LEU A CA 1
ATOM 840 C C . LEU A 1 106 ? -2.847 -6.296 18.332 1.00 80.44 106 LEU A C 1
ATOM 842 O O . LEU A 1 106 ? -3.466 -6.857 19.233 1.00 80.44 106 LEU A O 1
ATOM 846 N N . VAL A 1 107 ? -2.098 -5.213 18.571 1.00 69.50 107 VAL A N 1
ATOM 847 C CA . VAL A 1 107 ? -1.742 -4.749 19.933 1.00 69.50 107 VAL A CA 1
ATOM 848 C C . VAL A 1 107 ? -2.971 -4.399 20.789 1.00 69.50 107 VAL A C 1
ATOM 850 O O . VAL A 1 107 ? -3.028 -4.737 21.969 1.00 69.50 107 VAL A O 1
ATOM 853 N N . LYS A 1 108 ? -4.031 -3.822 20.204 1.00 59.59 108 LYS A N 1
ATOM 854 C CA . LYS A 1 108 ? -5.296 -3.568 20.932 1.00 59.59 108 LYS A CA 1
ATOM 855 C C . LYS A 1 108 ? -6.202 -4.809 21.081 1.00 59.59 108 LYS A C 1
ATOM 857 O O . LYS A 1 108 ? -7.209 -4.719 21.778 1.00 59.59 108 LYS A O 1
ATOM 862 N N . LEU A 1 109 ? -5.894 -5.941 20.435 1.00 52.75 109 LEU A N 1
ATOM 863 C CA . LEU A 1 109 ? -6.589 -7.219 20.670 1.00 52.75 109 LEU A CA 1
ATOM 864 C C . LEU A 1 109 ? -6.036 -7.934 21.914 1.00 52.75 109 LEU A C 1
ATOM 866 O O . LEU A 1 109 ? -6.817 -8.515 22.662 1.00 52.75 109 LEU A O 1
ATOM 870 N N . ALA A 1 110 ? -4.726 -7.841 22.171 1.00 49.00 110 ALA A N 1
ATOM 871 C CA . ALA A 1 110 ? -4.079 -8.476 23.324 1.00 49.00 110 ALA A CA 1
ATOM 872 C C . ALA A 1 110 ? -4.527 -7.859 24.664 1.00 49.00 110 ALA A C 1
ATOM 874 O O . ALA A 1 110 ? -5.055 -8.567 25.517 1.00 49.00 110 ALA A O 1
ATOM 875 N N . GLY A 1 111 ? -4.483 -6.527 24.795 1.00 47.44 111 GLY A N 1
ATOM 876 C CA . GLY A 1 111 ? -4.884 -5.832 26.030 1.00 47.44 111 GLY A CA 1
ATOM 877 C C . GLY A 1 111 ? -6.392 -5.836 26.339 1.00 47.44 111 GLY A C 1
ATOM 878 O O . GLY A 1 111 ? -6.835 -5.165 27.272 1.00 47.44 111 GLY A O 1
ATOM 879 N N . ARG A 1 112 ? -7.223 -6.510 25.532 1.00 48.72 112 ARG A N 1
ATOM 880 C CA . ARG A 1 112 ? -8.640 -6.774 25.847 1.00 48.72 112 ARG A CA 1
ATOM 881 C C . ARG A 1 112 ? -8.842 -8.192 26.388 1.00 48.72 112 ARG A C 1
ATOM 883 O O . ARG A 1 112 ? -9.698 -8.373 27.240 1.00 48.72 112 ARG A O 1
ATOM 890 N N . ARG A 1 113 ? -8.009 -9.146 25.955 1.00 48.84 113 ARG A N 1
ATOM 891 C CA . ARG A 1 113 ? -8.010 -10.533 26.436 1.00 48.84 113 ARG A CA 1
ATOM 892 C C . ARG A 1 113 ? -7.542 -10.626 27.890 1.00 48.84 113 ARG A C 1
ATOM 894 O O . ARG A 1 113 ? -8.198 -11.282 28.682 1.00 48.84 113 ARG A O 1
ATOM 901 N N . GLU A 1 114 ? -6.507 -9.868 28.253 1.00 46.47 114 GLU A N 1
ATOM 902 C CA . GLU A 1 114 ? -6.024 -9.777 29.643 1.00 46.47 114 GLU A CA 1
ATOM 903 C C . GLU A 1 114 ? -7.095 -9.217 30.595 1.00 46.47 114 GLU A C 1
ATOM 905 O O . GLU A 1 114 ? -7.281 -9.730 31.691 1.00 46.47 114 GLU A O 1
ATOM 910 N N . ARG A 1 115 ? -7.884 -8.227 30.150 1.00 49.34 115 ARG A N 1
ATOM 911 C CA . ARG A 1 115 ? -8.968 -7.645 30.962 1.00 49.34 115 ARG A CA 1
ATOM 912 C C . ARG A 1 115 ? -10.185 -8.557 31.125 1.00 49.34 115 ARG A C 1
ATOM 914 O O . ARG A 1 115 ? -10.877 -8.439 32.129 1.00 49.34 115 ARG A O 1
ATOM 921 N N . GLU A 1 116 ? -10.455 -9.434 30.160 1.00 47.75 116 GLU A N 1
ATOM 922 C CA . GLU A 1 116 ? -11.529 -10.437 30.245 1.00 47.75 116 GLU A CA 1
ATOM 923 C C . GLU A 1 116 ? -11.115 -11.673 31.070 1.00 47.75 116 GLU A C 1
ATOM 925 O O . GLU A 1 116 ? -11.981 -12.350 31.620 1.00 47.75 116 GLU A O 1
ATOM 930 N N . GLU A 1 117 ? -9.812 -11.954 31.197 1.00 47.59 117 GLU A N 1
ATOM 931 C CA . GLU A 1 117 ? -9.272 -13.003 32.078 1.00 47.59 117 GLU A CA 1
ATOM 932 C C . GLU A 1 117 ? -9.117 -12.534 33.537 1.00 47.59 117 GLU A C 1
ATOM 934 O O . GLU A 1 117 ? -9.307 -13.339 34.439 1.00 47.59 117 GLU A O 1
ATOM 939 N N . GLU A 1 118 ? -8.885 -11.241 33.795 1.00 45.38 118 GLU A N 1
ATOM 940 C CA . GLU A 1 118 ? -8.875 -10.665 35.158 1.00 45.38 118 GLU A CA 1
ATOM 941 C C . GLU A 1 118 ? -10.268 -10.545 35.809 1.00 45.38 118 GLU A C 1
ATOM 943 O O . GLU A 1 118 ? -10.371 -10.292 37.008 1.00 45.38 118 GLU A O 1
ATOM 948 N N . THR A 1 119 ? -11.351 -10.694 35.036 1.00 47.91 119 THR A N 1
ATOM 949 C CA . THR A 1 119 ? -12.742 -10.595 35.528 1.00 47.91 119 THR A CA 1
ATOM 950 C C . THR A 1 119 ? -13.480 -11.938 35.625 1.00 47.91 119 THR A C 1
ATOM 952 O O . THR A 1 119 ? -14.698 -11.948 35.825 1.00 47.91 119 THR A O 1
ATOM 955 N N . ARG A 1 120 ? -12.774 -13.070 35.516 1.00 45.94 120 ARG A N 1
ATOM 956 C CA . ARG A 1 120 ? -13.301 -14.423 35.776 1.00 45.94 120 ARG A CA 1
ATOM 957 C C . ARG A 1 120 ? -12.678 -15.039 37.019 1.00 45.94 120 ARG A C 1
ATOM 959 O O . ARG A 1 120 ? -13.415 -15.802 37.680 1.00 45.94 120 ARG A O 1
#

pLDDT: mean 87.5, std 14.66, range [45.38, 98.31]

Organism: NCBI:txid83986

Radius of gyration: 16.27 Å; chains: 1; bounding box: 32×25×54 Å

Sequence (120 aa):
MMARGIIRRMLVQFHREWTALRESESGEAWITTANALLDRYSHQLYDIVCDTEAIVGEDLAVEIRCLSADMIKTTNILIMIGCEEECRERGDTLAKEALRHAERCLVKLAGRREREEETR